Protein AF-A0A6A1VK49-F1 (afdb_monomer_lite)

pLDDT: mean 79.22, std 17.56, range [32.16, 97.12]

Radius of gyration: 20.14 Å; chains: 1; bounding box: 50×31×56 Å

Structure (mmCIF, N/CA/C/O backbone):
data_AF-A0A6A1VK49-F1
#
_entry.id   AF-A0A6A1VK49-F1
#
loop_
_atom_site.group_PDB
_atom_site.id
_atom_site.type_symbol
_atom_site.label_atom_id
_atom_site.label_alt_id
_atom_site.label_comp_id
_atom_site.label_asym_id
_atom_site.label_entity_id
_atom_site.label_seq_id
_atom_site.pdbx_PDB_ins_code
_atom_site.Cartn_x
_atom_site.Cartn_y
_atom_site.Cartn_z
_atom_site.occupancy
_atom_site.B_iso_or_equiv
_atom_site.auth_seq_id
_atom_site.auth_comp_id
_atom_site.auth_asym_id
_atom_site.auth_atom_id
_atom_site.pdbx_PDB_model_num
ATOM 1 N N . MET A 1 1 ? 21.462 19.995 -18.872 1.00 37.44 1 MET A N 1
ATOM 2 C CA . MET A 1 1 ? 20.754 19.156 -19.859 1.00 37.44 1 MET A CA 1
ATOM 3 C C . MET A 1 1 ? 20.500 17.817 -19.190 1.00 37.44 1 MET A C 1
ATOM 5 O O . MET A 1 1 ? 21.467 17.141 -18.872 1.00 37.44 1 MET A O 1
ATOM 9 N N . ALA A 1 2 ? 19.251 17.506 -18.837 1.00 47.44 2 ALA A N 1
ATOM 10 C CA . ALA A 1 2 ? 18.924 16.211 -18.245 1.00 47.44 2 ALA A CA 1
ATOM 11 C C . ALA A 1 2 ? 19.046 15.146 -19.341 1.00 47.44 2 ALA A C 1
ATOM 13 O O . ALA A 1 2 ? 18.424 15.276 -20.395 1.00 47.44 2 ALA A O 1
ATOM 14 N N . SER A 1 3 ? 19.895 14.146 -19.130 1.00 55.19 3 SER A N 1
ATOM 15 C CA . SER A 1 3 ? 19.965 12.975 -19.996 1.00 55.19 3 SER A CA 1
ATOM 16 C C . SER A 1 3 ? 18.607 12.272 -19.975 1.00 55.19 3 SER A C 1
ATOM 18 O O . SER A 1 3 ? 18.080 11.962 -18.908 1.00 55.19 3 SER A O 1
ATOM 20 N N . ASN A 1 4 ? 18.024 12.047 -21.152 1.00 62.62 4 ASN A N 1
ATOM 21 C CA . ASN A 1 4 ? 16.823 11.235 -21.298 1.00 62.62 4 ASN A CA 1
ATOM 22 C C . ASN A 1 4 ? 17.202 9.781 -20.982 1.00 62.62 4 ASN A C 1
ATOM 24 O O . ASN A 1 4 ? 17.805 9.100 -21.810 1.00 62.62 4 ASN A O 1
ATOM 28 N N . ILE A 1 5 ? 16.957 9.345 -19.746 1.00 72.88 5 ILE A N 1
ATOM 29 C CA . ILE A 1 5 ? 17.203 7.967 -19.324 1.00 72.88 5 ILE A CA 1
ATOM 30 C C . ILE A 1 5 ? 16.012 7.143 -19.800 1.00 72.88 5 ILE A C 1
ATOM 32 O O . ILE A 1 5 ? 14.923 7.242 -19.240 1.00 72.88 5 ILE A O 1
ATOM 36 N N . GLU A 1 6 ? 16.226 6.346 -20.842 1.00 73.69 6 GLU A N 1
ATOM 37 C CA . GLU A 1 6 ? 15.197 5.457 -21.368 1.00 73.69 6 GLU A CA 1
ATOM 38 C C . GLU A 1 6 ? 14.905 4.334 -20.349 1.00 73.69 6 GLU A C 1
ATOM 40 O O . GLU A 1 6 ? 15.842 3.648 -19.905 1.00 73.69 6 GLU A O 1
ATOM 45 N N . PRO A 1 7 ? 13.645 4.131 -19.925 1.00 73.00 7 PRO A N 1
ATOM 46 C CA . PRO A 1 7 ? 13.328 3.110 -18.939 1.00 73.00 7 PRO A CA 1
ATOM 47 C C . PRO A 1 7 ? 13.410 1.720 -19.587 1.00 73.00 7 PRO A C 1
ATOM 49 O O . PRO A 1 7 ? 12.589 1.339 -20.411 1.00 73.00 7 PRO A O 1
ATOM 52 N N . LYS A 1 8 ? 14.418 0.928 -19.212 1.00 78.50 8 LYS A N 1
ATOM 53 C CA . LYS A 1 8 ? 14.695 -0.371 -19.859 1.00 78.50 8 LYS A CA 1
ATOM 54 C C . LYS A 1 8 ? 13.683 -1.483 -19.549 1.00 78.50 8 LYS A C 1
ATOM 56 O O . LYS A 1 8 ? 13.608 -2.442 -20.306 1.00 78.50 8 LYS A O 1
ATOM 61 N N . HIS A 1 9 ? 12.945 -1.376 -18.441 1.00 86.19 9 HIS A N 1
ATOM 62 C CA . HIS A 1 9 ? 12.131 -2.467 -17.880 1.00 86.19 9 HIS A CA 1
ATOM 63 C C . HIS A 1 9 ? 10.674 -2.050 -17.607 1.00 86.19 9 HIS A C 1
ATOM 65 O O . HIS A 1 9 ? 10.102 -2.369 -16.564 1.00 86.19 9 HIS A O 1
ATOM 71 N N . GLU A 1 10 ? 10.067 -1.259 -18.498 1.00 89.88 10 GLU A N 1
ATOM 72 C CA . GLU A 1 10 ? 8.705 -0.737 -18.287 1.00 89.88 10 GLU A CA 1
ATOM 73 C C . GLU A 1 10 ? 7.659 -1.839 -18.120 1.00 89.88 10 GLU A C 1
ATOM 75 O O . GLU A 1 10 ? 6.759 -1.719 -17.288 1.00 89.88 10 GLU A O 1
ATOM 80 N N . LYS A 1 11 ? 7.783 -2.931 -18.884 1.00 92.25 11 LYS A N 1
ATOM 81 C CA . LYS A 1 11 ? 6.824 -4.041 -18.850 1.00 92.25 11 LYS A CA 1
ATOM 82 C C . LYS A 1 11 ? 6.856 -4.754 -17.505 1.00 92.25 11 LYS A C 1
ATOM 84 O O . LYS A 1 11 ? 5.806 -5.039 -16.936 1.00 92.25 11 LYS A O 1
ATOM 89 N N . GLU A 1 12 ? 8.049 -5.011 -16.985 1.00 93.75 12 GLU A N 1
ATOM 90 C CA . GLU A 1 12 ? 8.259 -5.662 -15.696 1.00 93.75 12 GLU A CA 1
ATOM 91 C C . GLU A 1 12 ? 7.785 -4.763 -14.552 1.00 93.75 12 GLU A C 1
ATOM 93 O O . GLU A 1 12 ? 7.118 -5.238 -13.635 1.00 93.75 12 GLU A O 1
ATOM 98 N N . VAL A 1 13 ? 8.059 -3.456 -14.631 1.00 91.19 13 VAL A N 1
ATOM 99 C CA . VAL A 1 13 ? 7.565 -2.473 -13.655 1.00 91.19 13 VAL A CA 1
ATOM 100 C C . VAL A 1 13 ? 6.036 -2.406 -13.674 1.00 91.19 13 VAL A C 1
ATOM 102 O O . VAL A 1 13 ? 5.411 -2.416 -12.614 1.00 91.19 13 VAL A O 1
ATOM 105 N N . ALA A 1 14 ? 5.413 -2.397 -14.854 1.00 92.06 14 ALA A N 1
ATOM 106 C CA . ALA A 1 14 ? 3.958 -2.404 -14.980 1.00 92.06 14 ALA A CA 1
ATOM 107 C C . ALA A 1 14 ? 3.338 -3.699 -14.431 1.00 92.06 14 ALA A C 1
ATOM 109 O O . ALA A 1 14 ? 2.355 -3.648 -13.691 1.00 92.06 14 ALA A O 1
ATOM 110 N N . ALA A 1 15 ? 3.929 -4.859 -14.735 1.00 95.31 15 ALA A N 1
ATOM 111 C CA . ALA A 1 15 ? 3.495 -6.143 -14.188 1.00 95.31 15 ALA A CA 1
ATOM 112 C C . ALA A 1 15 ? 3.611 -6.172 -12.655 1.00 95.31 15 ALA A C 1
ATOM 114 O O . ALA A 1 15 ? 2.683 -6.600 -11.968 1.00 95.31 15 ALA A O 1
ATOM 115 N N . LEU A 1 16 ? 4.712 -5.647 -12.110 1.00 93.69 16 LEU A N 1
ATOM 116 C CA . LEU A 1 16 ? 4.916 -5.520 -10.671 1.00 93.69 16 LEU A CA 1
ATOM 117 C C . LEU A 1 16 ? 3.850 -4.622 -10.022 1.00 93.69 16 LEU A C 1
ATOM 119 O O . LEU A 1 16 ? 3.268 -4.997 -9.004 1.00 93.69 16 LEU A O 1
ATOM 123 N N . LEU A 1 17 ? 3.545 -3.467 -10.620 1.00 93.19 17 LEU A N 1
ATOM 124 C CA . LEU A 1 17 ? 2.490 -2.574 -10.134 1.00 93.19 17 LEU A CA 1
ATOM 125 C C . LEU A 1 17 ? 1.112 -3.243 -10.170 1.00 93.19 17 LEU A C 1
ATOM 127 O O . LEU A 1 17 ? 0.368 -3.146 -9.197 1.00 93.19 17 LEU A O 1
ATOM 131 N N . ASN A 1 18 ? 0.784 -3.969 -11.241 1.00 95.50 18 ASN A N 1
ATOM 132 C CA . ASN A 1 18 ? -0.475 -4.710 -11.338 1.00 95.50 18 ASN A CA 1
ATOM 133 C C . ASN A 1 18 ? -0.593 -5.794 -10.256 1.00 95.50 18 ASN A C 1
ATOM 135 O O . ASN A 1 18 ? -1.660 -5.954 -9.661 1.00 95.50 18 ASN A O 1
ATOM 139 N N . ASN A 1 19 ? 0.508 -6.478 -9.934 1.00 95.62 19 ASN A N 1
ATOM 140 C CA . ASN A 1 19 ? 0.532 -7.442 -8.837 1.00 95.62 19 ASN A CA 1
ATOM 141 C C . ASN A 1 19 ? 0.232 -6.763 -7.494 1.00 95.62 19 ASN A C 1
ATOM 143 O O . ASN A 1 19 ? -0.591 -7.271 -6.736 1.00 95.62 19 ASN A O 1
ATOM 147 N N . TYR A 1 20 ? 0.808 -5.590 -7.212 1.00 95.50 20 TYR A N 1
ATOM 148 C CA . TYR A 1 20 ? 0.460 -4.838 -6.001 1.00 95.50 20 TYR A CA 1
ATOM 149 C C . TYR A 1 20 ? -1.007 -4.399 -5.981 1.00 95.50 20 TYR A C 1
ATOM 151 O O . TYR A 1 20 ? -1.663 -4.545 -4.952 1.00 95.50 20 TYR A O 1
ATOM 159 N N . LYS A 1 21 ? -1.550 -3.934 -7.113 1.00 96.06 21 LYS A N 1
ATOM 160 C CA . LYS A 1 21 ? -2.967 -3.545 -7.219 1.00 96.06 21 LYS A CA 1
ATOM 161 C C . LYS A 1 21 ? -3.915 -4.697 -6.895 1.00 96.06 21 LYS A C 1
ATOM 163 O O . LYS A 1 21 ? -4.936 -4.483 -6.248 1.00 96.06 21 LYS A O 1
ATOM 168 N N . SER A 1 22 ? -3.557 -5.930 -7.260 1.00 97.06 22 SER A N 1
ATOM 169 C CA . SER A 1 22 ? -4.361 -7.107 -6.903 1.00 97.06 22 SER A CA 1
ATOM 170 C C . SER A 1 22 ? -4.474 -7.338 -5.384 1.00 97.06 22 SER A C 1
ATOM 172 O O . SER A 1 22 ? -5.420 -7.978 -4.927 1.00 97.06 22 SER A O 1
ATOM 174 N N . LEU A 1 23 ? -3.558 -6.774 -4.586 1.00 96.75 23 LEU A N 1
ATOM 175 C CA . LEU A 1 23 ? -3.537 -6.898 -3.126 1.00 96.75 23 LEU A CA 1
ATOM 176 C C . LEU A 1 23 ? -4.341 -5.811 -2.405 1.00 96.75 23 LEU A C 1
ATOM 178 O O . LEU A 1 23 ? -4.500 -5.896 -1.188 1.00 96.75 23 LEU A O 1
ATOM 182 N N . TYR A 1 24 ? -4.878 -4.812 -3.110 1.00 96.94 24 TYR A N 1
ATOM 183 C CA . TYR A 1 24 ? -5.538 -3.673 -2.469 1.00 96.94 24 TYR A CA 1
ATOM 184 C C . TYR A 1 24 ? -6.707 -4.077 -1.569 1.00 96.94 24 TYR A C 1
ATOM 186 O O . TYR A 1 24 ? -6.842 -3.558 -0.465 1.00 96.94 24 TYR A O 1
ATOM 194 N N . LEU A 1 25 ? -7.526 -5.047 -1.984 1.00 95.56 25 LEU A N 1
ATOM 195 C CA . LEU A 1 25 ? -8.632 -5.528 -1.150 1.00 95.56 25 LEU A CA 1
ATOM 196 C C . LEU A 1 25 ? -8.138 -6.170 0.150 1.00 95.56 25 LEU A C 1
ATOM 198 O O . LEU A 1 25 ? -8.757 -5.986 1.196 1.00 95.56 25 LEU A O 1
ATOM 202 N N . LYS A 1 26 ? -7.001 -6.874 0.098 1.00 96.94 26 LYS A N 1
ATOM 203 C CA . LYS A 1 26 ? -6.360 -7.415 1.296 1.00 96.94 26 LYS A CA 1
ATOM 204 C C . LYS A 1 26 ? -5.871 -6.282 2.193 1.00 96.94 26 LYS A C 1
ATOM 206 O O . LYS A 1 26 ? -6.156 -6.297 3.377 1.00 96.94 26 LYS A O 1
ATOM 211 N N . TRP A 1 27 ? -5.197 -5.277 1.641 1.00 97.12 27 TRP A N 1
ATOM 212 C CA . TRP A 1 27 ? -4.732 -4.115 2.405 1.00 97.12 27 TRP A CA 1
ATOM 213 C C . TRP A 1 27 ? -5.876 -3.379 3.107 1.00 97.12 27 TRP A C 1
ATOM 215 O O . TRP A 1 27 ? -5.766 -3.072 4.290 1.00 97.12 27 TRP A O 1
ATOM 225 N N . VAL A 1 28 ? -7.001 -3.164 2.419 1.00 95.06 28 VAL A N 1
ATOM 226 C CA . VAL A 1 28 ? -8.214 -2.594 3.029 1.00 95.06 28 VAL A CA 1
ATOM 227 C C . VAL A 1 28 ? -8.736 -3.476 4.163 1.00 95.06 28 VAL A C 1
ATOM 229 O O . VAL A 1 28 ? -9.157 -2.956 5.193 1.00 95.06 28 VAL A O 1
ATOM 232 N N . PHE A 1 29 ? -8.727 -4.799 3.987 1.00 95.31 29 PHE A N 1
ATOM 233 C CA . PHE A 1 29 ? -9.133 -5.729 5.036 1.00 95.31 29 PHE A CA 1
ATOM 234 C C . PHE A 1 29 ? -8.238 -5.615 6.279 1.00 95.31 29 PHE A C 1
ATOM 236 O O . PHE A 1 29 ? -8.769 -5.422 7.368 1.00 95.31 29 PHE A O 1
ATOM 243 N N . GLU A 1 30 ? -6.911 -5.635 6.121 1.00 96.44 30 GLU A N 1
ATOM 244 C CA . GLU A 1 30 ? -5.976 -5.487 7.250 1.00 96.44 30 GLU A CA 1
ATOM 245 C C . GLU A 1 30 ? -6.197 -4.152 7.988 1.00 96.44 30 GLU A C 1
ATOM 247 O O . GLU A 1 30 ? -6.307 -4.129 9.214 1.00 96.44 30 GLU A O 1
ATOM 252 N N . LEU A 1 31 ? -6.370 -3.047 7.247 1.00 93.75 31 LEU A N 1
ATOM 253 C CA . LEU A 1 31 ? -6.663 -1.727 7.824 1.00 93.75 31 LEU A CA 1
ATOM 254 C C . LEU A 1 31 ? -7.978 -1.719 8.623 1.00 93.75 31 LEU A C 1
ATOM 256 O O . LEU A 1 31 ? -8.064 -1.110 9.689 1.00 93.75 31 LEU A O 1
ATOM 260 N N . ARG A 1 32 ? -9.016 -2.417 8.141 1.00 91.88 32 ARG A N 1
ATOM 261 C CA . ARG A 1 32 ? -10.297 -2.563 8.859 1.00 91.88 32 ARG A CA 1
ATOM 262 C C . ARG A 1 32 ? -10.180 -3.417 10.116 1.00 91.88 32 ARG A C 1
ATOM 264 O O . ARG A 1 32 ? -10.966 -3.230 11.040 1.00 91.88 32 ARG A O 1
ATOM 271 N N . CYS A 1 33 ? -9.199 -4.310 10.167 1.00 95.25 33 CYS A N 1
ATOM 272 C CA . CYS A 1 33 ? -8.847 -5.085 11.351 1.00 95.25 33 CYS A CA 1
ATOM 273 C C . CYS A 1 33 ? -7.920 -4.325 12.317 1.00 95.25 33 CYS A C 1
ATOM 275 O O . CYS A 1 33 ? -7.355 -4.941 13.216 1.00 95.25 33 CYS A O 1
ATOM 277 N N . SER A 1 34 ? -7.786 -3.002 12.158 1.00 93.75 34 SER A N 1
ATOM 278 C CA . SER A 1 34 ? -6.949 -2.137 13.000 1.00 93.75 34 SER A CA 1
ATOM 279 C C . SER A 1 34 ? -5.451 -2.462 12.937 1.00 93.75 34 SER A C 1
ATOM 281 O O . SER A 1 34 ? -4.723 -2.165 13.882 1.00 93.75 34 SER A O 1
ATOM 283 N N . PHE A 1 35 ? -4.982 -3.043 11.827 1.00 96.62 35 PHE A N 1
ATOM 284 C CA . PHE A 1 35 ? -3.554 -3.158 11.535 1.00 96.62 35 PHE A CA 1
ATOM 285 C C . PHE A 1 35 ? -3.054 -1.964 10.729 1.00 96.62 35 PHE A C 1
ATOM 287 O O . PHE A 1 35 ? -3.758 -1.441 9.866 1.00 96.62 35 PHE A O 1
ATOM 294 N N . ASP A 1 36 ? -1.792 -1.607 10.948 1.00 94.62 36 ASP A N 1
ATOM 295 C CA . ASP A 1 36 ? -1.088 -0.619 10.140 1.00 94.62 36 ASP A CA 1
ATOM 296 C C . ASP A 1 36 ? -0.317 -1.282 8.993 1.00 94.62 36 ASP A C 1
ATOM 298 O O . ASP A 1 36 ? 0.249 -2.370 9.127 1.00 94.62 36 ASP A O 1
ATOM 302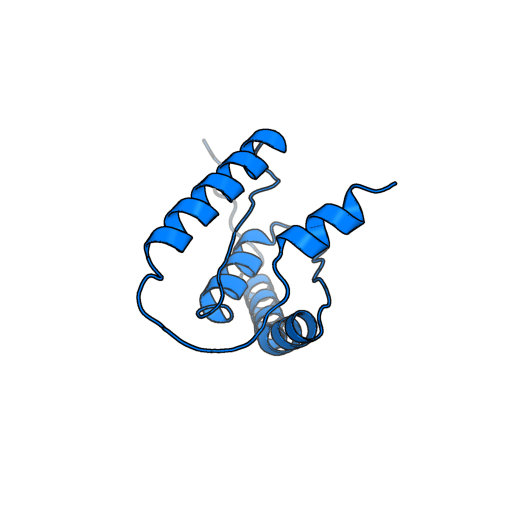 N N . LEU A 1 37 ? -0.248 -0.592 7.851 1.00 95.00 37 LEU A N 1
ATOM 303 C CA . LEU A 1 37 ? 0.515 -1.043 6.690 1.00 95.00 37 LEU A CA 1
ATOM 304 C C . LEU A 1 37 ? 1.846 -0.301 6.593 1.00 95.00 37 LEU A C 1
ATOM 306 O O . LEU A 1 37 ? 1.890 0.894 6.301 1.00 95.00 37 LEU A O 1
ATOM 310 N N . LEU A 1 38 ? 2.945 -1.039 6.742 1.00 95.38 38 LEU A N 1
ATOM 311 C CA . LEU A 1 38 ? 4.291 -0.545 6.471 1.00 95.38 38 LEU A CA 1
ATOM 312 C C . LEU A 1 38 ? 4.805 -1.132 5.158 1.00 95.38 38 LEU A C 1
ATOM 314 O O . LEU A 1 38 ? 5.055 -2.331 5.044 1.00 95.38 38 LEU A O 1
ATOM 318 N N . MET A 1 39 ? 5.016 -0.276 4.162 1.00 93.25 39 MET A N 1
ATOM 319 C CA . MET A 1 39 ? 5.573 -0.710 2.889 1.00 93.25 39 MET A CA 1
ATOM 320 C C . MET A 1 39 ? 7.088 -0.450 2.841 1.00 93.25 39 MET A C 1
ATOM 322 O O . MET A 1 39 ? 7.536 0.692 2.956 1.00 93.25 39 MET A O 1
ATOM 326 N N . TYR A 1 40 ? 7.886 -1.474 2.541 1.00 94.94 40 TYR A N 1
ATOM 327 C CA . TYR A 1 40 ? 9.346 -1.400 2.362 1.00 94.94 40 TYR A CA 1
ATOM 328 C C . TYR A 1 40 ? 9.757 -1.842 0.944 1.00 94.94 40 TYR A C 1
ATOM 330 O O . TYR A 1 40 ? 8.905 -2.240 0.153 1.00 94.94 40 TYR A O 1
ATOM 338 N N . GLY A 1 41 ? 11.034 -1.692 0.579 1.00 92.44 41 GLY A N 1
ATOM 339 C CA . GLY A 1 41 ? 11.564 -2.072 -0.740 1.00 92.44 41 GLY A CA 1
ATOM 340 C C . GLY A 1 41 ? 12.167 -0.911 -1.535 1.00 92.44 41 GLY A C 1
ATOM 341 O O . GLY A 1 41 ? 12.206 0.226 -1.062 1.00 92.44 41 GLY A O 1
ATOM 342 N N . PHE A 1 42 ? 12.658 -1.222 -2.735 1.00 92.31 42 PHE A N 1
ATOM 343 C CA . PHE A 1 42 ? 13.388 -0.288 -3.593 1.00 92.31 42 PHE A CA 1
ATOM 344 C C . PHE A 1 42 ? 12.466 0.629 -4.402 1.00 92.31 42 PHE A C 1
ATOM 346 O O . PHE A 1 42 ? 11.394 0.224 -4.848 1.00 92.31 42 PHE A O 1
ATOM 353 N N . GLY A 1 43 ? 12.942 1.851 -4.653 1.00 91.00 43 GLY A N 1
ATOM 354 C CA . GLY A 1 43 ? 12.240 2.844 -5.463 1.00 91.00 43 GLY A CA 1
ATOM 355 C C . GLY A 1 43 ? 11.155 3.616 -4.707 1.00 91.00 43 GLY A C 1
ATOM 356 O O . GLY A 1 43 ? 10.849 3.363 -3.540 1.00 91.00 43 GLY A O 1
ATOM 357 N N . SER A 1 44 ? 10.581 4.608 -5.387 1.00 91.62 44 SER A N 1
ATOM 358 C CA . SER A 1 44 ? 9.493 5.408 -4.829 1.00 91.62 44 SER A CA 1
ATOM 359 C C . SER A 1 44 ? 8.195 4.609 -4.819 1.00 91.62 44 SER A C 1
ATOM 361 O O . SER A 1 44 ? 7.731 4.155 -5.862 1.00 91.62 44 SER A O 1
ATOM 363 N N . LYS A 1 45 ? 7.569 4.497 -3.645 1.00 93.50 45 LYS A N 1
ATOM 364 C CA . LYS A 1 45 ? 6.240 3.878 -3.493 1.00 93.50 45 LYS A CA 1
ATOM 365 C C . LYS A 1 45 ? 5.099 4.893 -3.488 1.00 93.50 45 LYS A C 1
ATOM 367 O O . LYS A 1 45 ? 3.944 4.504 -3.368 1.00 93.50 45 LYS A O 1
ATOM 372 N N . LYS A 1 46 ? 5.411 6.183 -3.666 1.00 93.69 46 LYS A N 1
ATOM 373 C CA . LYS A 1 46 ? 4.440 7.286 -3.637 1.00 93.69 46 LYS A CA 1
ATOM 374 C C . LYS A 1 46 ? 3.268 7.044 -4.589 1.00 93.69 46 LYS A C 1
ATOM 376 O O . LYS A 1 46 ? 2.131 7.056 -4.143 1.00 93.69 46 LYS A O 1
ATOM 381 N N . ALA A 1 47 ? 3.549 6.761 -5.862 1.00 93.06 47 ALA A N 1
ATOM 382 C CA . ALA A 1 47 ? 2.506 6.558 -6.869 1.00 93.06 47 ALA A CA 1
ATOM 383 C C . ALA A 1 47 ? 1.595 5.364 -6.540 1.00 93.06 47 ALA A C 1
ATOM 385 O O . ALA A 1 47 ? 0.389 5.443 -6.730 1.00 93.06 47 ALA A O 1
ATOM 386 N N . LEU A 1 48 ? 2.162 4.282 -5.996 1.00 95.00 48 LEU A N 1
ATOM 387 C CA . LEU A 1 48 ? 1.401 3.112 -5.560 1.00 95.00 48 LEU A CA 1
ATOM 388 C C . LEU A 1 48 ? 0.476 3.445 -4.380 1.00 95.00 48 LEU A C 1
ATOM 390 O O . LEU A 1 48 ? -0.683 3.053 -4.376 1.00 95.00 48 LEU A O 1
ATOM 394 N N . ILE A 1 49 ? 0.977 4.190 -3.392 1.00 94.44 49 ILE A N 1
ATOM 395 C CA . ILE A 1 49 ? 0.201 4.595 -2.211 1.00 94.44 49 ILE A CA 1
ATOM 396 C C . ILE A 1 49 ? -0.901 5.595 -2.594 1.00 94.44 49 ILE A C 1
ATOM 398 O O . ILE A 1 49 ? -2.025 5.481 -2.112 1.00 94.44 49 ILE A O 1
ATOM 402 N N . GLU A 1 50 ? -0.610 6.550 -3.482 1.00 93.88 50 GLU A N 1
ATOM 403 C CA . GLU A 1 50 ? -1.599 7.508 -3.997 1.00 93.88 50 GLU A CA 1
ATOM 404 C C . GLU A 1 50 ? -2.685 6.819 -4.832 1.00 93.88 50 GLU A C 1
ATOM 406 O O . GLU A 1 50 ? -3.869 7.131 -4.685 1.00 93.88 50 GLU A O 1
ATOM 411 N N . ASP A 1 51 ? -2.308 5.852 -5.671 1.00 95.31 51 ASP A N 1
ATOM 412 C CA . ASP A 1 51 ? -3.250 5.029 -6.433 1.00 95.31 51 ASP A CA 1
ATOM 413 C C . ASP A 1 51 ? -4.121 4.183 -5.497 1.00 95.31 51 ASP A C 1
ATOM 415 O O . ASP A 1 51 ? -5.340 4.185 -5.635 1.00 95.31 51 ASP A O 1
ATOM 419 N N . PHE A 1 52 ? -3.541 3.539 -4.482 1.00 94.94 52 PHE A N 1
ATOM 420 C CA . PHE A 1 52 ? -4.300 2.808 -3.465 1.00 94.94 52 PHE A CA 1
ATOM 421 C C . PHE A 1 52 ? -5.327 3.706 -2.762 1.00 94.94 52 PHE A C 1
ATOM 423 O O . PHE A 1 52 ? -6.515 3.375 -2.722 1.00 94.94 52 PHE A O 1
ATOM 430 N N . ALA A 1 53 ? -4.891 4.868 -2.269 1.00 93.00 53 ALA A N 1
ATOM 431 C CA . ALA A 1 53 ? -5.745 5.808 -1.554 1.00 93.00 53 ALA A CA 1
ATOM 432 C C . ALA A 1 53 ? -6.890 6.340 -2.432 1.00 93.00 53 ALA A C 1
ATOM 434 O O . ALA A 1 53 ? -8.044 6.346 -2.011 1.00 93.00 53 ALA A O 1
ATOM 435 N N . SER A 1 54 ? -6.588 6.740 -3.669 1.00 92.00 54 SER A N 1
ATOM 436 C CA . SER A 1 54 ? -7.581 7.304 -4.592 1.00 92.00 54 SER A CA 1
ATOM 437 C C . SER A 1 54 ? -8.560 6.271 -5.155 1.00 92.00 54 SER A C 1
ATOM 439 O O . SER A 1 54 ? -9.706 6.617 -5.429 1.00 92.00 54 SER A O 1
ATOM 441 N N . THR A 1 55 ? -8.143 5.013 -5.322 1.00 92.50 55 THR A N 1
ATOM 442 C CA . THR A 1 55 ? -8.990 3.974 -5.933 1.00 92.50 55 THR A CA 1
ATOM 443 C C . THR A 1 55 ? -9.836 3.213 -4.919 1.00 92.50 55 THR A C 1
ATOM 445 O O . THR A 1 55 ? -10.970 2.850 -5.230 1.00 92.50 55 THR A O 1
ATOM 448 N N . THR A 1 56 ? -9.319 2.967 -3.710 1.00 91.75 56 THR A N 1
ATOM 449 C CA . THR A 1 56 ? -9.981 2.076 -2.739 1.00 91.75 56 THR A CA 1
ATOM 450 C C . THR A 1 56 ? -10.542 2.767 -1.508 1.00 91.75 56 THR A C 1
ATOM 452 O O . THR A 1 56 ? -11.529 2.275 -0.965 1.00 91.75 56 THR A O 1
ATOM 455 N N . LEU A 1 57 ? -9.988 3.913 -1.106 1.00 87.94 57 LEU A N 1
ATOM 456 C CA . LEU A 1 57 ? -10.374 4.628 0.116 1.00 87.94 57 LEU A CA 1
ATOM 457 C C . LEU A 1 57 ? -11.233 5.872 -0.185 1.00 87.94 57 LEU A C 1
ATOM 459 O O . LEU A 1 57 ? -11.058 6.940 0.397 1.00 87.94 57 LEU A O 1
ATOM 463 N N . THR A 1 58 ? -12.148 5.759 -1.153 1.00 81.94 58 THR A N 1
ATOM 464 C CA . THR A 1 58 ? -12.914 6.898 -1.698 1.00 81.94 58 THR A CA 1
ATOM 465 C C . THR A 1 58 ? -13.964 7.474 -0.748 1.00 81.94 58 THR A C 1
ATOM 467 O O . THR A 1 58 ? -14.470 8.568 -1.000 1.00 81.94 58 THR A O 1
ATOM 470 N N . LYS A 1 59 ? -14.329 6.754 0.317 1.00 79.38 59 LYS A N 1
ATOM 471 C CA . LYS A 1 59 ? -15.394 7.154 1.253 1.00 79.38 59 LYS A CA 1
ATOM 472 C C . LYS A 1 59 ? -14.849 7.580 2.614 1.00 79.38 59 LYS A C 1
ATOM 474 O O . LYS A 1 59 ? -15.592 8.111 3.435 1.00 79.38 59 LYS A O 1
ATOM 479 N N . GLU A 1 60 ? -13.570 7.337 2.857 1.00 78.50 60 GLU A N 1
ATOM 480 C CA . GLU A 1 60 ? -12.879 7.586 4.107 1.00 78.50 60 GLU A CA 1
ATOM 481 C C . GLU A 1 60 ? -12.250 8.992 4.127 1.00 78.50 60 GLU A C 1
ATOM 483 O O . GLU A 1 60 ? -11.863 9.552 3.100 1.00 78.50 60 GLU A O 1
ATOM 488 N N . ILE A 1 61 ? -12.126 9.590 5.317 1.00 77.00 61 ILE A N 1
ATOM 489 C CA . ILE A 1 61 ? -11.397 10.855 5.470 1.00 77.00 61 ILE A CA 1
ATOM 490 C C . ILE A 1 61 ? -9.903 10.554 5.360 1.00 77.00 61 ILE A C 1
ATOM 492 O O . ILE A 1 61 ? -9.307 9.977 6.267 1.00 77.00 61 ILE A O 1
ATOM 496 N N . LEU A 1 62 ? -9.293 10.980 4.256 1.00 83.94 62 LEU A N 1
ATOM 497 C CA . LEU A 1 62 ? -7.875 10.769 3.991 1.00 83.94 62 LEU A CA 1
ATOM 498 C C . LEU A 1 62 ? -7.026 11.999 4.337 1.00 83.94 62 LEU A C 1
ATOM 500 O O . LEU A 1 62 ? -7.353 13.154 4.022 1.00 83.94 62 LEU A O 1
ATOM 504 N N . LEU A 1 63 ? -5.878 11.736 4.957 1.00 84.50 63 LEU A N 1
ATOM 505 C CA . LEU A 1 63 ? -4.808 12.702 5.169 1.00 84.50 63 LEU A CA 1
ATOM 506 C C . LEU A 1 63 ? -3.503 12.121 4.622 1.00 84.50 63 LEU A C 1
ATOM 508 O O . LEU A 1 63 ? -2.969 11.163 5.168 1.00 84.50 63 LEU A O 1
ATOM 512 N N . ALA A 1 64 ? -2.990 12.722 3.550 1.00 86.62 64 ALA A N 1
ATOM 513 C CA . ALA A 1 64 ? -1.673 12.399 3.020 1.00 86.62 64 ALA A CA 1
ATOM 514 C C . ALA A 1 64 ? -0.615 13.290 3.685 1.00 86.62 64 ALA A C 1
ATOM 516 O O . ALA A 1 64 ? -0.737 14.516 3.664 1.00 86.62 64 ALA A O 1
ATOM 517 N N . ILE A 1 65 ? 0.421 12.674 4.256 1.00 86.81 65 ILE A N 1
ATOM 518 C CA . ILE A 1 65 ? 1.562 13.366 4.866 1.00 86.81 65 ILE A CA 1
ATOM 519 C C . ILE A 1 65 ? 2.815 13.027 4.059 1.00 86.81 65 ILE A C 1
ATOM 521 O O . ILE A 1 65 ? 3.206 11.866 3.949 1.00 86.81 65 ILE A O 1
ATOM 525 N N . ASN A 1 66 ? 3.464 14.048 3.502 1.00 87.62 66 ASN A N 1
ATOM 526 C CA . ASN A 1 66 ? 4.673 13.890 2.696 1.00 87.62 66 ASN A CA 1
ATOM 527 C C . ASN A 1 66 ? 5.923 13.990 3.578 1.00 87.62 66 ASN A C 1
ATOM 529 O O . ASN A 1 66 ? 6.535 15.049 3.664 1.00 87.62 66 ASN A O 1
ATOM 533 N N . GLY A 1 67 ? 6.322 12.887 4.216 1.00 85.38 67 GLY A N 1
ATOM 534 C CA . GLY A 1 67 ? 7.464 12.868 5.148 1.00 85.38 67 GLY A CA 1
ATOM 535 C C . GLY A 1 67 ? 8.841 13.150 4.524 1.00 85.38 67 GLY A C 1
ATOM 536 O O . GLY A 1 67 ? 9.798 13.398 5.245 1.00 85.38 67 GLY A O 1
ATOM 537 N N . TYR A 1 68 ? 8.957 13.134 3.193 1.00 85.56 68 TYR A N 1
ATOM 538 C CA . TYR A 1 68 ? 10.172 13.559 2.487 1.00 85.56 68 TYR A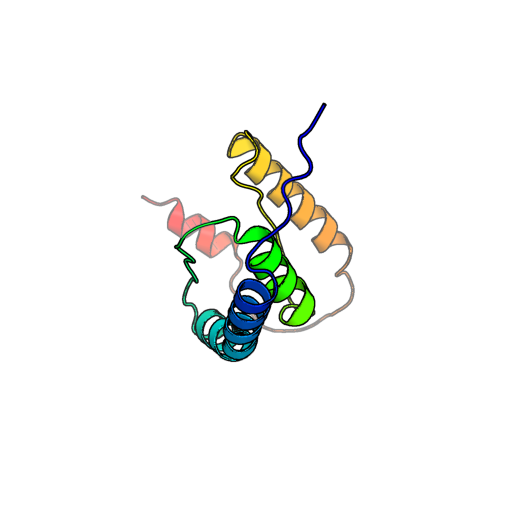 CA 1
ATOM 539 C C . TYR A 1 68 ? 10.296 15.087 2.379 1.00 85.56 68 TYR A C 1
ATOM 541 O O . TYR A 1 68 ? 11.345 15.594 1.985 1.00 85.56 68 TYR A O 1
ATOM 549 N N . LEU A 1 69 ? 9.222 15.826 2.674 1.00 83.62 69 LEU A N 1
ATOM 550 C CA . LEU A 1 69 ? 9.271 17.274 2.774 1.00 83.62 69 LEU A CA 1
ATOM 551 C C . LEU A 1 69 ? 9.820 17.644 4.150 1.00 83.62 69 LEU A C 1
ATOM 553 O O . LEU A 1 69 ? 9.360 17.133 5.168 1.00 83.62 69 LEU A O 1
ATOM 557 N N . HIS A 1 70 ? 10.784 18.559 4.182 1.00 78.25 70 HIS A N 1
ATOM 558 C CA . HIS A 1 70 ? 11.342 19.042 5.436 1.00 78.25 70 HIS A CA 1
ATOM 559 C C . HIS A 1 70 ? 10.339 19.999 6.099 1.00 78.25 70 HIS A C 1
ATOM 561 O O . HIS A 1 70 ? 10.325 21.197 5.824 1.00 78.25 70 HIS A O 1
ATOM 567 N N . ALA A 1 71 ? 9.445 19.444 6.916 1.00 75.56 71 ALA A N 1
ATOM 568 C CA . ALA A 1 71 ? 8.455 20.174 7.696 1.00 75.56 71 ALA A CA 1
ATOM 569 C C . ALA A 1 71 ? 8.529 19.732 9.160 1.00 75.56 71 ALA A C 1
ATOM 571 O O . ALA A 1 71 ? 8.613 18.538 9.451 1.00 75.56 71 ALA A O 1
ATOM 572 N N . SER A 1 72 ? 8.490 20.693 10.083 1.00 81.06 72 SER A N 1
ATOM 573 C CA . SER A 1 72 ? 8.461 20.397 11.515 1.00 81.06 72 SER A CA 1
ATOM 574 C C . SER A 1 72 ? 7.167 19.674 11.889 1.00 81.06 72 SER A C 1
ATOM 576 O O . SER A 1 72 ? 6.093 19.994 11.375 1.00 81.06 72 SER A O 1
ATOM 578 N N . ILE A 1 73 ? 7.258 18.737 12.835 1.00 83.31 73 ILE A N 1
ATOM 579 C CA . ILE A 1 73 ? 6.102 17.999 13.369 1.00 83.31 73 ILE A CA 1
ATOM 580 C C . ILE A 1 73 ? 5.032 18.967 13.900 1.00 83.31 73 ILE A C 1
ATOM 582 O O . ILE A 1 73 ? 3.844 18.745 13.689 1.00 83.31 73 ILE A O 1
ATOM 586 N N . GLU A 1 74 ? 5.448 20.077 14.510 1.00 81.75 74 GLU A N 1
ATOM 587 C CA . GLU A 1 74 ? 4.559 21.139 14.999 1.00 81.75 74 GLU A CA 1
ATOM 588 C C . GLU A 1 74 ? 3.678 21.720 13.885 1.00 81.75 74 GLU A C 1
ATOM 590 O O . GLU A 1 74 ? 2.461 21.811 14.033 1.00 81.75 74 GLU A O 1
ATOM 595 N N . VAL A 1 75 ? 4.268 22.004 12.720 1.00 82.19 75 VAL A N 1
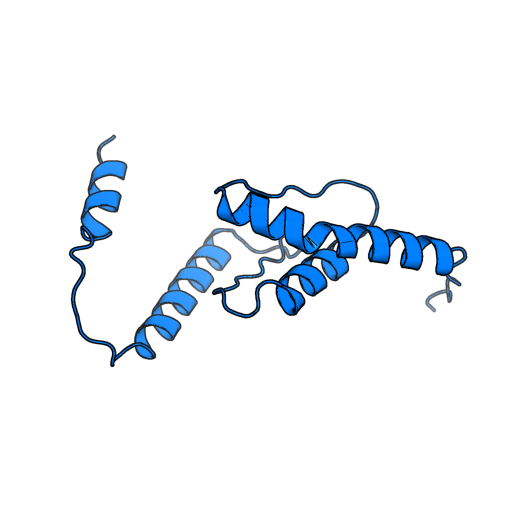ATOM 596 C CA . VAL A 1 75 ? 3.540 22.533 11.558 1.00 82.19 75 VAL A CA 1
ATOM 597 C C . VAL A 1 75 ? 2.523 21.513 11.042 1.00 82.19 75 VAL A C 1
ATOM 599 O O . VAL A 1 75 ? 1.406 21.884 10.681 1.00 82.19 75 VAL A O 1
ATOM 602 N N . LEU A 1 76 ? 2.869 20.222 11.037 1.00 82.62 76 LEU A N 1
ATOM 603 C CA . LEU A 1 76 ? 1.938 19.154 10.655 1.00 82.62 76 LEU A CA 1
ATOM 604 C C . LEU A 1 76 ? 0.768 19.037 11.642 1.00 82.62 76 LEU A C 1
ATOM 606 O O . LEU A 1 76 ? -0.379 18.868 11.221 1.00 82.62 76 LEU A O 1
ATOM 610 N N . LEU A 1 77 ? 1.037 19.159 12.945 1.00 83.44 77 LEU A N 1
ATOM 611 C CA . LEU A 1 77 ? 0.007 19.133 13.986 1.00 83.44 77 LEU A CA 1
ATOM 612 C C . LEU A 1 77 ? -0.951 20.319 13.861 1.00 83.44 77 LEU A C 1
ATOM 614 O O . LEU A 1 77 ? -2.166 20.141 13.968 1.00 83.44 77 LEU A O 1
ATOM 618 N N . ASP A 1 78 ? -0.434 21.513 13.592 1.00 84.81 78 ASP A N 1
ATOM 619 C CA . ASP A 1 78 ? -1.261 22.708 13.435 1.00 84.81 78 ASP A CA 1
ATOM 620 C C . ASP A 1 78 ? -2.125 22.648 12.170 1.00 84.81 78 ASP A C 1
ATOM 622 O O . ASP A 1 78 ? -3.316 22.972 12.211 1.00 84.81 78 ASP A O 1
ATOM 626 N N . GLN A 1 79 ? -1.586 22.120 11.067 1.00 82.25 79 GLN A N 1
ATOM 627 C CA . GLN A 1 79 ? -2.363 21.850 9.853 1.00 82.25 79 GLN A CA 1
ATOM 628 C C . GLN A 1 79 ? -3.479 20.826 10.094 1.00 82.25 79 GL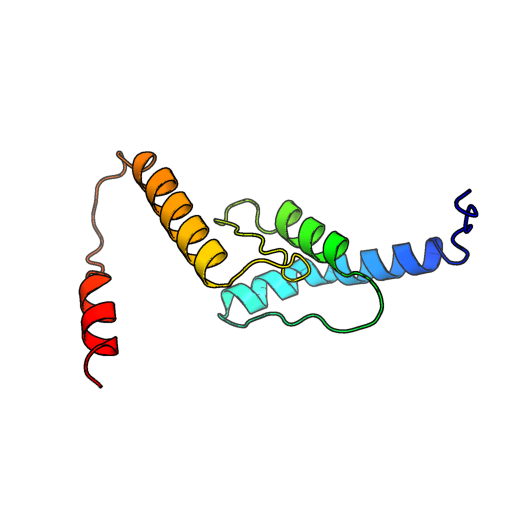N A C 1
ATOM 630 O O . GLN A 1 79 ? -4.599 20.989 9.597 1.00 82.25 79 GLN A O 1
ATOM 635 N N . LEU A 1 80 ? -3.205 19.785 10.883 1.00 82.31 80 LEU A N 1
ATOM 636 C CA . LEU A 1 80 ? -4.193 18.769 11.239 1.00 82.31 80 LEU A CA 1
ATOM 637 C C . LEU A 1 80 ? -5.331 19.362 12.084 1.00 82.31 80 LEU A C 1
ATOM 639 O O . LEU A 1 80 ? -6.506 19.106 11.800 1.00 82.31 80 LEU A O 1
ATOM 643 N N . LYS A 1 81 ? -5.005 20.208 13.070 1.00 82.75 81 LYS A N 1
ATOM 644 C CA . LYS A 1 81 ? -5.996 20.931 13.886 1.00 82.75 81 LYS A CA 1
ATOM 645 C C . LYS A 1 81 ? -6.869 21.851 13.028 1.00 82.75 81 LYS A C 1
ATOM 647 O O . LYS A 1 81 ? -8.095 21.802 13.138 1.00 82.75 81 LYS A O 1
ATOM 652 N N . ALA A 1 82 ? -6.261 22.631 12.131 1.00 80.38 82 ALA A N 1
ATOM 653 C CA . ALA A 1 82 ? -6.981 23.536 11.235 1.00 80.38 82 ALA A CA 1
ATOM 654 C C . ALA A 1 82 ? -7.944 22.783 10.295 1.00 80.38 82 ALA A C 1
ATOM 656 O O . ALA A 1 82 ? -9.105 23.170 10.140 1.00 80.38 82 ALA A O 1
ATOM 657 N N . LYS A 1 83 ? -7.506 21.655 9.717 1.00 77.00 83 LYS A N 1
ATOM 658 C CA . LYS A 1 83 ? -8.334 20.827 8.823 1.00 77.00 83 LYS A CA 1
ATOM 659 C C . LYS A 1 83 ? -9.515 20.169 9.555 1.00 77.00 83 LYS A C 1
ATOM 661 O O . LYS A 1 83 ? -10.612 20.092 8.994 1.00 77.00 83 LYS A O 1
ATOM 666 N N . LYS A 1 84 ? -9.332 19.741 10.813 1.00 71.81 84 LYS A N 1
ATOM 667 C CA . LYS A 1 84 ? -10.420 19.212 11.660 1.00 71.81 84 LYS A CA 1
ATOM 668 C C . LYS A 1 84 ? -11.485 20.281 11.933 1.00 71.81 84 LYS A C 1
ATOM 670 O O . LYS A 1 84 ? -12.673 19.997 11.795 1.00 71.81 84 LYS A O 1
ATOM 675 N N . ALA A 1 85 ? -11.071 21.512 12.244 1.00 70.75 85 ALA A N 1
ATOM 676 C CA . ALA A 1 85 ? -11.988 22.630 12.482 1.00 70.75 85 ALA A CA 1
ATOM 677 C C . ALA A 1 85 ? -12.824 22.981 11.234 1.00 70.75 85 ALA A C 1
ATOM 679 O O . ALA A 1 85 ? -14.040 23.141 11.332 1.00 70.75 85 ALA A O 1
ATOM 680 N N . ALA A 1 86 ? -12.201 23.008 10.051 1.00 64.62 86 ALA A N 1
ATOM 681 C CA . ALA A 1 86 ? -12.892 23.281 8.787 1.00 64.62 86 ALA A CA 1
ATOM 682 C C . ALA A 1 86 ? -13.879 22.170 8.372 1.00 64.62 86 ALA A C 1
ATOM 684 O O . ALA A 1 86 ? -14.918 22.449 7.778 1.00 64.62 86 ALA A O 1
ATOM 685 N N . THR A 1 87 ? -13.580 20.909 8.702 1.00 61.56 87 THR A N 1
ATOM 686 C CA . THR A 1 87 ? -14.461 19.766 8.391 1.00 61.56 87 THR A CA 1
ATOM 687 C C . THR A 1 87 ? -15.651 19.691 9.357 1.00 61.56 87 THR A C 1
ATOM 689 O O . THR A 1 87 ? -16.760 19.364 8.941 1.00 61.56 87 THR A O 1
ATOM 692 N N . SER A 1 88 ? -15.451 20.073 10.625 1.00 52.09 88 SER A N 1
ATOM 693 C CA . SER A 1 88 ? -16.503 20.141 11.653 1.00 52.09 88 SER A CA 1
ATOM 694 C C . SER A 1 88 ? -17.599 21.171 11.323 1.00 52.09 88 SER A C 1
ATOM 696 O O . SER A 1 88 ? -18.775 20.934 11.583 1.00 52.09 88 SER A O 1
ATOM 698 N N . GLY A 1 89 ? -17.248 22.282 10.660 1.00 46.53 89 GLY A N 1
ATOM 699 C CA . GLY A 1 89 ? -18.213 23.311 10.240 1.00 46.53 89 GLY A CA 1
ATOM 700 C C . GLY A 1 89 ? -19.233 22.859 9.182 1.00 46.53 89 GLY A C 1
ATOM 701 O O . GLY A 1 89 ? -20.301 23.459 9.075 1.00 46.53 89 GLY A O 1
ATOM 702 N N . ASN A 1 90 ? -18.949 21.781 8.440 1.00 48.78 90 ASN A N 1
ATOM 703 C CA . ASN A 1 90 ? -19.798 21.290 7.346 1.00 48.78 90 ASN A CA 1
ATOM 704 C C . ASN A 1 90 ? -20.722 20.121 7.739 1.00 48.78 90 ASN A C 1
ATOM 706 O O . ASN A 1 90 ? -21.503 19.663 6.908 1.00 48.78 90 ASN A O 1
ATOM 710 N N . LEU A 1 91 ? -20.680 19.649 8.991 1.00 42.56 91 LEU A N 1
ATOM 711 C CA . LEU A 1 91 ? -21.536 18.565 9.491 1.00 42.56 91 LEU A CA 1
ATOM 712 C C . LEU A 1 91 ? -22.567 19.085 10.508 1.00 42.56 91 LEU A C 1
ATOM 714 O O . LEU A 1 91 ? -22.723 18.543 11.596 1.00 42.56 91 LEU A O 1
ATOM 718 N N . SER A 1 92 ? -23.290 20.151 10.166 1.00 41.28 92 SER A N 1
ATOM 719 C CA . SER A 1 92 ? -24.404 20.664 10.975 1.00 41.28 92 SER A CA 1
ATOM 720 C C . SER A 1 92 ? -25.760 20.348 10.336 1.00 41.28 92 SER A C 1
ATOM 722 O O . SER A 1 92 ? -26.508 21.248 9.975 1.00 41.28 92 SER A O 1
ATOM 724 N N . LYS A 1 93 ? -26.079 19.054 10.171 1.00 42.88 93 LYS A N 1
ATOM 725 C CA . LYS A 1 93 ? -27.465 18.530 10.076 1.00 42.88 93 LYS A CA 1
ATOM 726 C C . LYS A 1 93 ? -27.485 17.007 9.907 1.00 42.88 93 LYS A C 1
ATOM 728 O O . LYS A 1 93 ? -27.911 16.493 8.886 1.00 42.88 93 LYS A O 1
ATOM 733 N N . PHE A 1 94 ? -27.066 16.266 10.925 1.00 32.22 94 PHE A N 1
ATOM 734 C CA . PHE A 1 94 ? -27.639 14.940 11.170 1.00 32.22 94 PHE A CA 1
ATOM 735 C C . PHE A 1 94 ? -27.770 14.768 12.679 1.00 32.22 94 PHE A C 1
ATOM 737 O O . PHE A 1 94 ? -26.786 14.722 13.410 1.00 32.22 94 PHE A O 1
ATOM 744 N N . GLN A 1 95 ? -29.015 14.797 13.142 1.00 47.44 95 GLN A N 1
ATOM 745 C CA . GLN A 1 95 ? -29.381 14.688 14.544 1.00 47.44 95 GLN A CA 1
ATOM 746 C C . GLN A 1 95 ? -29.672 13.215 14.868 1.00 47.44 95 GLN A C 1
ATOM 748 O O . GLN A 1 95 ? -30.375 12.563 14.100 1.00 47.44 95 GLN A O 1
ATOM 753 N N . GLN A 1 96 ? -29.211 12.788 16.054 1.00 42.31 96 GLN A N 1
ATOM 754 C CA . GLN A 1 96 ? -29.615 11.612 16.857 1.00 42.31 96 GLN A CA 1
ATOM 755 C C . GLN A 1 96 ? -28.927 10.246 16.614 1.00 42.31 96 GLN A C 1
ATOM 757 O O . GLN A 1 96 ? -28.442 9.976 15.522 1.00 42.31 96 GLN A O 1
ATOM 762 N N . PRO A 1 97 ? -28.978 9.312 17.594 1.00 47.03 97 PRO A N 1
ATOM 763 C CA . PRO A 1 97 ? -28.589 9.453 18.999 1.00 47.03 97 PRO A CA 1
ATOM 764 C C . PRO A 1 97 ? -27.791 8.201 19.422 1.00 47.03 97 PRO A C 1
ATOM 766 O O . PRO A 1 97 ? -28.364 7.159 19.727 1.00 47.03 97 PRO A O 1
ATOM 769 N N . PHE A 1 98 ? -26.467 8.276 19.468 1.00 32.16 98 PHE A N 1
ATOM 770 C CA . PHE A 1 98 ? -25.680 7.243 20.136 1.00 32.16 98 PHE A CA 1
ATOM 771 C C . PHE A 1 98 ? -24.788 7.928 21.153 1.00 32.16 98 PHE A C 1
ATOM 773 O O . PHE A 1 98 ? -24.018 8.824 20.822 1.00 32.16 98 PHE A O 1
ATOM 780 N N . SER A 1 99 ? -24.963 7.546 22.414 1.00 54.75 99 SER A N 1
ATOM 781 C CA . SER A 1 99 ? -24.155 7.988 23.540 1.00 54.75 99 SER A CA 1
ATOM 782 C C . SER A 1 99 ? -22.708 7.533 23.338 1.00 54.75 99 SER A C 1
ATOM 784 O O . SER A 1 99 ? -22.321 6.448 23.769 1.00 54.75 99 SER A O 1
ATOM 786 N N . SER A 1 100 ? -21.904 8.339 22.657 1.00 45.66 100 SER A N 1
ATOM 787 C CA . SER A 1 100 ? -20.454 8.200 22.661 1.00 45.66 100 SER A CA 1
ATOM 788 C C . SER A 1 100 ? -19.916 9.029 23.819 1.00 45.66 100 SER A C 1
ATOM 790 O O . SER A 1 100 ? -20.127 10.243 23.840 1.00 45.66 100 SER A O 1
ATOM 792 N N . ARG A 1 101 ? -19.248 8.378 24.782 1.00 57.38 101 ARG A N 1
ATOM 793 C CA . ARG A 1 101 ? -18.418 9.056 25.791 1.00 57.38 101 ARG A CA 1
ATOM 794 C C . ARG A 1 101 ? -17.612 10.163 25.116 1.00 57.38 101 ARG A C 1
ATOM 796 O O . ARG A 1 101 ? -17.055 9.935 24.038 1.00 57.38 101 ARG A O 1
ATOM 803 N N . SER A 1 102 ? -17.623 11.349 25.720 1.00 64.88 102 SER A N 1
ATOM 804 C CA . SER A 1 102 ? -16.960 12.515 25.147 1.00 64.88 102 SER A CA 1
ATOM 805 C C . SER A 1 102 ? -15.477 12.203 24.968 1.00 64.88 102 SER A C 1
ATOM 807 O O . SER A 1 102 ? -14.857 11.597 25.839 1.00 64.88 102 SER A O 1
ATOM 809 N N . MET A 1 103 ? -14.898 12.625 23.843 1.00 71.81 103 MET A N 1
ATOM 810 C CA . MET A 1 103 ? -13.453 12.526 23.596 1.00 71.81 103 MET A CA 1
ATOM 811 C C . MET A 1 103 ? -12.640 13.180 24.727 1.00 71.81 103 MET A C 1
ATOM 813 O O . MET A 1 103 ? -11.507 12.776 24.978 1.00 71.81 103 MET A O 1
ATOM 817 N N . ASP A 1 104 ? -13.244 14.139 25.430 1.00 71.06 104 ASP A N 1
ATOM 818 C CA . ASP A 1 104 ? -12.664 14.826 26.582 1.00 71.06 104 ASP A CA 1
ATOM 819 C C . ASP A 1 104 ? -12.365 13.876 27.755 1.00 71.06 104 ASP A C 1
ATOM 821 O O . ASP A 1 104 ? -11.336 14.032 28.407 1.00 71.06 104 ASP A O 1
ATOM 825 N N . ASP A 1 105 ? -13.183 12.836 27.968 1.00 71.31 105 ASP A N 1
ATOM 826 C CA . ASP A 1 105 ? -12.956 11.841 29.031 1.00 71.31 105 ASP A CA 1
ATOM 827 C C . ASP A 1 105 ? -11.712 10.984 28.741 1.00 71.31 105 ASP A C 1
ATOM 829 O O . ASP A 1 105 ? -10.980 10.590 29.649 1.00 71.31 105 ASP A O 1
ATOM 833 N N . VAL A 1 106 ? -11.446 10.706 27.459 1.00 70.31 106 VAL A N 1
ATOM 834 C CA . VAL A 1 106 ? -10.259 9.950 27.021 1.00 70.31 106 VAL A CA 1
ATOM 835 C C . VAL A 1 106 ? -8.998 10.802 27.165 1.00 70.31 106 VAL A C 1
ATOM 837 O O . VAL A 1 106 ? -7.969 10.310 27.624 1.00 70.31 106 VAL A O 1
ATOM 840 N N . LEU A 1 107 ? -9.081 12.086 26.810 1.00 70.44 107 LEU A N 1
ATOM 841 C CA . LEU A 1 107 ? -7.980 13.039 26.959 1.00 70.44 107 LEU A CA 1
ATOM 842 C C . LEU A 1 107 ? -7.621 13.283 28.429 1.00 70.44 107 LEU A C 1
ATOM 844 O O . LEU A 1 107 ? -6.437 13.363 28.746 1.00 70.44 107 LEU A O 1
ATOM 848 N N . ALA A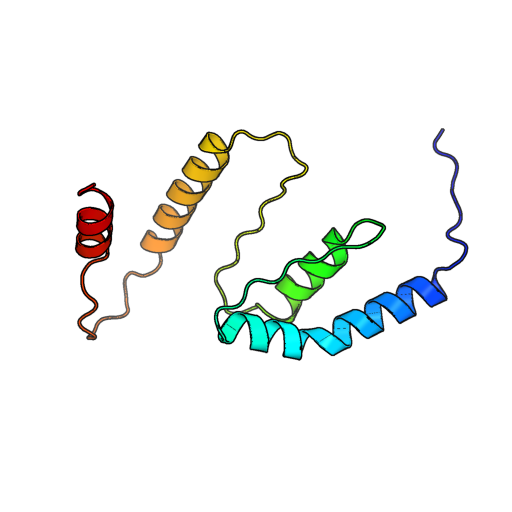 1 108 ? -8.613 13.350 29.318 1.00 74.75 108 ALA A N 1
ATOM 849 C CA . ALA A 1 108 ? -8.384 13.490 30.753 1.00 74.75 108 ALA A CA 1
ATOM 850 C C . ALA A 1 108 ? -7.632 12.281 31.336 1.00 74.75 108 ALA A C 1
ATOM 852 O O . ALA A 1 108 ? -6.656 12.467 32.054 1.00 74.75 108 ALA A O 1
ATOM 853 N N . PHE A 1 109 ? -8.017 11.057 30.955 1.00 71.19 109 PHE A N 1
ATOM 854 C CA . PHE A 1 109 ? -7.356 9.827 31.411 1.00 71.19 109 PHE A CA 1
ATOM 855 C C . PHE A 1 109 ? -5.877 9.747 31.000 1.00 71.19 109 PHE A C 1
ATOM 857 O O . PHE A 1 109 ? -5.035 9.300 31.772 1.00 71.19 109 PHE A O 1
ATOM 864 N N . MET A 1 110 ? -5.539 10.189 29.786 1.00 70.25 110 MET A N 1
ATOM 865 C CA . MET A 1 110 ? -4.155 10.138 29.294 1.00 70.25 110 MET A CA 1
ATOM 866 C C . MET A 1 110 ? -3.238 11.187 29.929 1.00 70.25 110 MET A C 1
ATOM 868 O O . MET A 1 110 ? -2.021 11.060 29.828 1.00 70.25 110 MET A O 1
ATOM 872 N 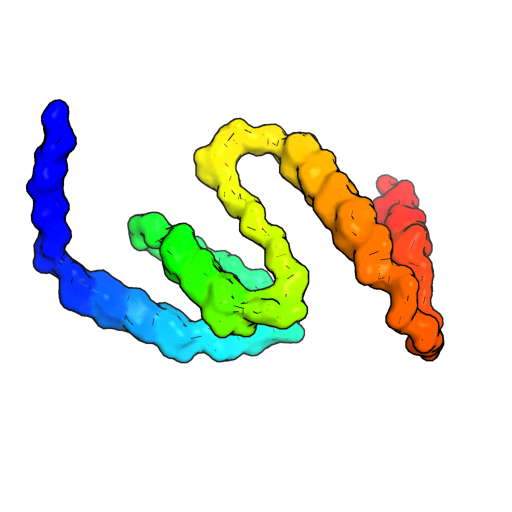N . ASN A 1 111 ? -3.807 12.223 30.545 1.00 69.31 111 ASN A N 1
ATOM 873 C CA . ASN A 1 111 ? -3.060 13.335 31.128 1.00 69.31 111 ASN A CA 1
ATOM 874 C C . ASN A 1 111 ? -2.822 13.162 32.640 1.00 69.31 111 ASN A C 1
ATOM 876 O O . ASN A 1 111 ? -2.323 14.078 33.288 1.00 69.31 111 ASN A O 1
ATOM 880 N N . GLU A 1 112 ? -3.205 12.010 33.199 1.00 59.50 112 GLU A N 1
ATOM 881 C CA . GLU A 1 112 ? -3.130 11.700 34.630 1.00 59.50 112 GLU A CA 1
ATOM 882 C C . GLU A 1 112 ? -1.957 10.755 34.986 1.00 59.50 112 GLU A C 1
ATOM 884 O O . GLU A 1 112 ? -2.065 9.904 35.867 1.00 59.50 112 GLU A O 1
ATOM 889 N N . SER A 1 113 ? -0.803 10.871 34.315 1.00 45.44 113 SER A N 1
ATOM 890 C CA . SER A 1 113 ? 0.440 10.169 34.702 1.00 45.44 113 SER A CA 1
ATOM 891 C C . SER A 1 113 ? 1.668 11.063 34.628 1.00 45.44 113 SER A C 1
ATOM 893 O O . SER A 1 113 ? 1.824 11.762 33.604 1.00 45.44 113 SER A O 1
#

Sequence (113 aa):
MASNIEPKHEKEVAALLNNYKSLYLKWVFELRCSFDLLMYGFGSKKALIEDFASTTLTKEILLAINGYLHASIEVLLDQLKAKKAATSGNLSKFQQPFSSRSMDDVLAFMNES

InterPro domains:
  IPR007220 Origin recognition complex, subunit 2 [PTHR14052] (3-112)
  IPR056772 Origin recognition complex subunit 2, RecA-like domain [PF04084] (13-111)

Organism: NCBI:txid262757

Foldseek 3Di:
DDPPDDDPQVVVVVVVLVVLVVCLVVVVVCVVVVDDDDDDDDDDCVVSVVCSCVPPVVPPDDDDDDPVDPDDPVVVVVVVVVVVVVVVVPPPDDDDDDDDDDVVVVVVVVVPD

Secondary structure (DSSP, 8-state):
-------TTHHHHHHHHHHHHHTHHHHHHHHHTT------SSS--HHHHHHHHHHH-TTS------TTS---HHHHHHHHHHHHHHHHTT------------HHHHHHHHT--